Protein AF-A0A6M0SRR7-F1 (afdb_monomer_lite)

Sequence (110 aa):
MYEHKTIINKDGFIIENCVLFIDNIPQYFEITEDMQIVDMPNKTYIKPKWTGIEWVEGATEEEIKEYEENNKPKPKEPTETELLQKQLLETQALVAELRYKTILKENGGI

Secondary structure (DSSP, 8-state):
-EEEEEEEETTSBEEEEEEEEETTEESS-PPPTTEEEEPPPSS--SSEEE-SSSEEE-S-HHHHHHHHHHTSPPPPPPPHHHHHHHHHHHHHHHHHHHHHHHHHHHTT--

Foldseek 3Di:
DKDWWFKAFLQQFTPGQTFIDDPNRTDPDDDDPRIDTHHHAPDDEPTWGDPVPHTDHPDDPVRVVVCCVVPPDDPPDDDPVSVVVVVVVVVVVVVVVVVVVVVCVVVPND

Organism: Clostridium botulinum (NCBI:txid1491)

pLDDT: mean 92.92, std 7.3, range [53.62, 98.0]

Radius of gyration: 30.46 Å; chains: 1; bounding box: 75×26×75 Å

Structure (mmCIF, N/CA/C/O backbone):
data_AF-A0A6M0SRR7-F1
#
_entry.id   AF-A0A6M0SRR7-F1
#
loop_
_atom_site.group_PDB
_atom_site.id
_atom_site.type_symbol
_atom_site.label_atom_id
_atom_site.label_alt_id
_atom_site.label_comp_id
_atom_site.label_asym_id
_atom_site.label_entity_id
_atom_site.label_seq_id
_atom_site.pdbx_PDB_ins_code
_atom_site.Cartn_x
_atom_site.Cartn_y
_atom_site.Cartn_z
_atom_site.occupancy
_atom_site.B_iso_or_equiv
_atom_site.auth_seq_id
_atom_site.auth_comp_id
_atom_site.auth_asym_id
_atom_site.auth_atom_id
_atom_site.pdbx_PDB_model_num
ATOM 1 N N . MET A 1 1 ? -26.195 -10.025 5.696 1.00 83.56 1 MET A N 1
ATOM 2 C CA . MET A 1 1 ? -25.410 -9.087 4.854 1.00 83.56 1 MET A CA 1
ATOM 3 C C . MET A 1 1 ? -23.938 -9.321 5.140 1.00 83.56 1 MET A C 1
ATOM 5 O O . MET A 1 1 ? -23.611 -9.484 6.309 1.00 83.56 1 MET A O 1
ATOM 9 N N . TYR A 1 2 ? -23.088 -9.410 4.112 1.00 93.00 2 TYR A N 1
ATOM 10 C CA . TYR A 1 2 ? -21.642 -9.564 4.298 1.00 93.00 2 TYR A CA 1
ATOM 11 C C . TYR A 1 2 ? -20.915 -8.284 3.892 1.00 93.00 2 TYR A C 1
ATOM 13 O O . TYR A 1 2 ? -21.254 -7.674 2.879 1.00 93.00 2 TYR A O 1
ATOM 21 N N . GLU A 1 3 ? -19.917 -7.893 4.671 1.00 95.12 3 GLU A N 1
ATOM 22 C CA . GLU A 1 3 ? -19.047 -6.759 4.372 1.00 95.12 3 GLU A CA 1
ATOM 23 C C . GLU A 1 3 ? -17.624 -7.038 4.859 1.00 95.12 3 GLU A C 1
ATOM 25 O O . GLU A 1 3 ? -17.411 -7.904 5.705 1.00 95.12 3 GLU A O 1
ATOM 30 N N . HIS A 1 4 ? -16.649 -6.321 4.304 1.00 95.44 4 HIS A N 1
ATOM 31 C CA . HIS A 1 4 ? -15.273 -6.348 4.789 1.00 95.44 4 HIS A CA 1
ATOM 32 C C . HIS A 1 4 ? -14.928 -4.981 5.358 1.00 95.44 4 HIS A C 1
ATOM 34 O O . HIS A 1 4 ? -15.221 -3.959 4.732 1.00 95.44 4 HIS A O 1
ATOM 40 N N . LYS A 1 5 ? -14.310 -4.975 6.535 1.00 95.69 5 LYS A N 1
ATOM 41 C CA . LYS A 1 5 ? -13.907 -3.759 7.241 1.00 95.69 5 LYS A CA 1
ATOM 42 C C . LYS A 1 5 ? -12.452 -3.849 7.666 1.00 95.69 5 LYS A C 1
ATOM 44 O O . LYS A 1 5 ? -11.891 -4.937 7.789 1.00 95.69 5 LYS A O 1
ATOM 49 N N . THR A 1 6 ? -11.877 -2.688 7.927 1.00 96.69 6 THR A N 1
ATOM 50 C CA . THR A 1 6 ? -10.551 -2.537 8.510 1.00 96.69 6 THR A CA 1
ATOM 51 C C . THR A 1 6 ? -10.693 -2.274 10.002 1.00 96.69 6 THR A C 1
ATOM 53 O O . THR A 1 6 ? -11.543 -1.492 10.430 1.00 96.69 6 THR A O 1
ATOM 56 N N . ILE A 1 7 ? -9.847 -2.923 10.793 1.00 97.25 7 ILE A N 1
ATOM 57 C CA . ILE A 1 7 ? -9.733 -2.711 12.230 1.00 97.25 7 ILE A CA 1
ATOM 58 C C . ILE A 1 7 ? -8.492 -1.868 12.489 1.00 97.25 7 ILE A C 1
ATOM 60 O O . ILE A 1 7 ? -7.396 -2.209 12.038 1.00 97.25 7 ILE A O 1
ATOM 64 N N . ILE A 1 8 ? -8.662 -0.774 13.223 1.00 97.75 8 ILE A N 1
ATOM 65 C CA . ILE A 1 8 ? -7.583 0.136 13.617 1.00 97.75 8 ILE A CA 1
ATOM 66 C C . ILE A 1 8 ? -7.438 0.180 15.135 1.00 97.75 8 ILE A C 1
ATOM 68 O O . ILE A 1 8 ? -8.398 -0.060 15.866 1.00 97.75 8 ILE A O 1
ATOM 72 N N . ASN A 1 9 ? -6.240 0.517 15.607 1.00 96.88 9 ASN A N 1
ATOM 73 C CA . ASN A 1 9 ? -5.997 0.839 17.008 1.00 96.88 9 ASN A CA 1
ATOM 74 C C . ASN A 1 9 ? -6.474 2.264 17.347 1.00 96.88 9 ASN A C 1
ATOM 76 O O . ASN A 1 9 ? -6.785 3.067 16.465 1.00 96.88 9 ASN A O 1
ATOM 80 N N . LYS A 1 10 ? -6.451 2.606 18.639 1.00 95.94 10 LYS A N 1
ATOM 81 C CA . LYS A 1 10 ? -6.764 3.950 19.162 1.00 95.94 10 LYS A CA 1
ATOM 82 C C . LYS A 1 10 ? -5.977 5.107 18.527 1.00 95.94 10 LYS A C 1
ATOM 84 O O . LYS A 1 10 ? -6.435 6.244 18.565 1.00 95.94 10 LYS A O 1
ATOM 89 N N . ASP A 1 11 ? -4.793 4.832 17.982 1.00 96.50 11 ASP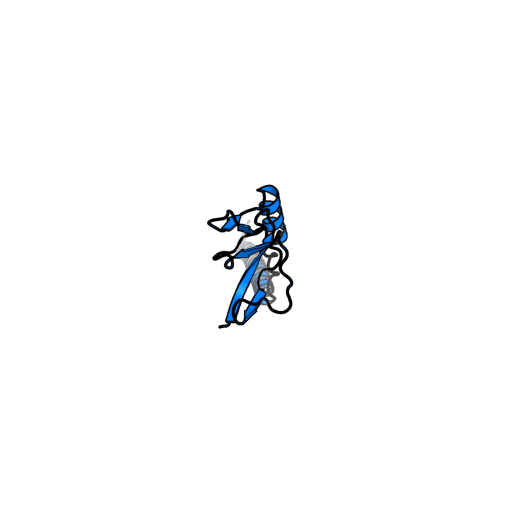 A N 1
ATOM 90 C CA . ASP A 1 11 ? -3.917 5.829 17.360 1.00 96.50 11 ASP A CA 1
ATOM 91 C C . ASP A 1 11 ? -4.208 5.995 15.854 1.00 96.50 11 ASP A C 1
ATOM 93 O O . ASP A 1 11 ? -3.570 6.810 15.181 1.00 96.50 11 ASP A O 1
ATOM 97 N N . GLY A 1 12 ? -5.178 5.241 15.325 1.00 96.62 12 GLY A N 1
ATOM 98 C CA . GLY A 1 12 ? -5.631 5.290 13.940 1.00 96.62 12 GLY A CA 1
ATOM 99 C C . GLY A 1 12 ? -4.877 4.365 12.985 1.00 96.62 12 GLY A C 1
ATOM 100 O O . GLY A 1 12 ? -5.107 4.428 11.780 1.00 96.62 12 GLY A O 1
ATOM 101 N N . PHE A 1 13 ? -3.967 3.522 13.472 1.00 97.00 13 PHE A N 1
ATOM 102 C CA . PHE A 1 13 ? -3.185 2.622 12.621 1.00 97.00 13 PHE A CA 1
ATOM 103 C C . PHE A 1 13 ? -3.866 1.266 12.457 1.00 97.00 13 PHE A C 1
ATOM 105 O O . PHE A 1 13 ? -4.463 0.746 13.399 1.00 97.00 13 PHE A O 1
ATOM 112 N N . ILE A 1 14 ? -3.742 0.686 11.262 1.00 96.69 14 ILE A N 1
ATOM 113 C CA . ILE A 1 14 ? -4.319 -0.620 10.925 1.00 96.69 14 ILE A CA 1
ATOM 114 C C . ILE A 1 14 ? -3.735 -1.719 11.821 1.00 96.69 14 ILE A C 1
ATOM 116 O O . ILE A 1 14 ? -2.519 -1.879 11.907 1.00 96.69 14 ILE A O 1
ATOM 120 N N . ILE A 1 15 ? -4.628 -2.489 12.442 1.00 96.06 15 ILE A N 1
ATOM 121 C CA . ILE A 1 15 ? -4.339 -3.768 13.101 1.00 96.06 15 ILE A CA 1
ATOM 122 C C . ILE A 1 15 ? -4.617 -4.911 12.121 1.00 96.06 15 ILE A C 1
ATOM 124 O O . ILE A 1 15 ? -3.772 -5.780 11.940 1.00 96.06 15 ILE A O 1
ATOM 128 N N . GLU A 1 16 ? -5.785 -4.885 11.473 1.00 95.50 16 GLU A N 1
ATOM 129 C CA . GLU A 1 16 ? -6.194 -5.871 10.471 1.00 95.50 16 GLU A CA 1
ATOM 130 C C . GLU A 1 16 ? -6.917 -5.168 9.324 1.00 95.50 16 GLU A C 1
ATOM 132 O O . GLU A 1 16 ? -7.801 -4.340 9.538 1.00 95.50 16 GLU A O 1
ATOM 137 N N . ASN A 1 17 ? -6.528 -5.469 8.090 1.00 90.44 17 ASN A N 1
ATOM 138 C CA . ASN A 1 17 ? -6.982 -4.730 6.917 1.00 90.44 17 ASN A CA 1
ATOM 139 C C . ASN A 1 17 ? -8.333 -5.246 6.402 1.00 90.44 17 ASN A C 1
ATOM 141 O O . ASN A 1 17 ? -9.148 -4.464 5.915 1.00 90.44 17 ASN A O 1
ATOM 145 N N . CYS A 1 18 ? -8.581 -6.552 6.529 1.00 93.25 18 CYS A N 1
ATOM 146 C CA . CYS A 1 18 ? -9.728 -7.201 5.905 1.00 93.25 18 CYS A CA 1
ATOM 147 C C . CYS A 1 18 ? -10.386 -8.216 6.848 1.00 93.25 18 CYS A C 1
ATOM 149 O O . CYS A 1 18 ? -10.149 -9.420 6.761 1.00 93.25 18 CYS A O 1
ATOM 151 N N . VAL A 1 19 ? -11.246 -7.724 7.739 1.00 95.88 19 VAL A N 1
ATOM 152 C CA . VAL A 1 19 ? -12.098 -8.568 8.586 1.00 95.88 19 VAL A CA 1
ATOM 153 C C . VAL A 1 19 ? -13.455 -8.742 7.921 1.00 95.88 19 VAL A C 1
ATOM 155 O O . VAL A 1 19 ? -14.108 -7.762 7.561 1.00 95.88 19 VAL A O 1
ATOM 158 N N . LEU A 1 20 ? -13.885 -9.996 7.770 1.00 96.50 20 LEU A N 1
ATOM 159 C CA . LEU A 1 20 ? -15.222 -10.342 7.295 1.00 96.50 20 LEU A CA 1
ATOM 160 C C . LEU A 1 20 ? -16.248 -10.108 8.407 1.00 96.50 20 LEU A C 1
ATOM 162 O O . LEU A 1 20 ? -16.105 -10.629 9.510 1.00 96.50 20 LEU A O 1
ATOM 166 N N . PHE A 1 21 ? -17.325 -9.403 8.083 1.00 96.38 21 PHE A N 1
ATOM 167 C CA . PHE A 1 21 ? -18.494 -9.237 8.935 1.00 96.38 21 PHE A CA 1
ATOM 168 C C . PHE A 1 21 ? -19.692 -9.938 8.303 1.00 96.38 21 PHE A C 1
ATOM 170 O O . PHE A 1 21 ? -19.987 -9.736 7.124 1.00 96.38 21 PHE A O 1
ATOM 177 N N . ILE A 1 22 ? -20.400 -10.742 9.096 1.00 96.56 22 ILE A N 1
ATOM 178 C CA . ILE A 1 22 ? -21.687 -11.344 8.731 1.00 96.56 22 ILE A CA 1
ATOM 179 C C . ILE A 1 22 ? -22.718 -10.812 9.717 1.00 96.56 22 ILE A C 1
ATOM 181 O O . ILE A 1 22 ? -22.586 -11.021 10.919 1.00 96.56 22 ILE A O 1
ATOM 185 N N . ASP A 1 23 ? -23.710 -10.081 9.209 1.00 94.31 23 ASP A N 1
ATOM 186 C CA . ASP A 1 23 ? -24.759 -9.445 10.020 1.00 94.31 23 ASP A CA 1
ATOM 187 C C . ASP A 1 23 ? -24.186 -8.565 11.151 1.00 94.31 23 ASP A C 1
ATOM 189 O O . ASP A 1 23 ? -24.648 -8.598 12.288 1.00 94.31 23 ASP A O 1
ATOM 193 N N . ASN A 1 24 ? -23.165 -7.765 10.811 1.00 91.38 24 ASN A N 1
ATOM 194 C CA . ASN A 1 24 ? -22.397 -6.892 11.712 1.00 91.38 24 ASN A CA 1
ATOM 195 C C . ASN A 1 24 ? -21.603 -7.623 12.810 1.00 91.38 24 ASN A C 1
ATOM 197 O O . ASN A 1 24 ? -21.137 -6.988 13.755 1.00 91.38 24 ASN A O 1
ATOM 201 N N . ILE A 1 25 ? -21.399 -8.935 12.676 1.00 93.19 25 ILE A N 1
ATOM 202 C CA . ILE A 1 25 ? -20.582 -9.730 13.596 1.00 93.19 25 ILE A CA 1
ATOM 203 C C . ILE A 1 25 ? -19.248 -10.075 12.916 1.00 93.19 25 ILE A C 1
ATOM 205 O O . ILE A 1 25 ? -19.272 -10.708 11.851 1.00 93.19 25 ILE A O 1
ATOM 209 N N . PRO A 1 26 ? -18.093 -9.705 13.506 1.00 95.50 26 PRO A N 1
ATOM 210 C CA . PRO A 1 26 ? -16.785 -10.047 12.959 1.00 95.50 26 PRO A CA 1
ATOM 211 C C . PRO A 1 26 ? -16.570 -11.563 12.980 1.00 95.50 26 PRO A C 1
ATOM 213 O O . PRO A 1 26 ? -16.923 -12.251 13.937 1.00 95.50 26 PRO A O 1
ATOM 216 N N . GLN A 1 27 ? -15.990 -12.092 11.908 1.00 96.31 27 GLN A N 1
ATOM 217 C CA . GLN A 1 27 ? -15.671 -13.508 11.764 1.00 96.31 27 GLN A CA 1
ATOM 218 C C . GLN A 1 27 ? -14.175 -13.722 11.969 1.00 96.31 27 GLN A C 1
ATOM 220 O O . GLN A 1 27 ? -13.362 -13.025 11.367 1.00 96.31 27 GLN A O 1
ATOM 225 N N . TYR A 1 28 ? -13.816 -14.711 12.794 1.00 93.38 28 TYR A N 1
ATOM 226 C CA . TYR A 1 28 ? -12.423 -15.087 13.086 1.00 93.38 28 TYR A CA 1
ATOM 227 C C . TYR A 1 28 ? -11.550 -13.950 13.648 1.00 93.38 28 TYR A C 1
ATOM 229 O O . TYR A 1 28 ? -10.326 -14.035 13.600 1.00 93.38 28 TYR A O 1
ATOM 237 N N . PHE A 1 29 ? -12.174 -12.906 14.193 1.00 94.06 29 PHE A N 1
ATOM 238 C CA . PHE A 1 29 ? -11.495 -11.757 14.775 1.00 94.06 29 PHE A CA 1
ATOM 239 C C . PHE A 1 29 ? -12.257 -11.284 16.015 1.00 94.06 29 PHE A C 1
ATOM 241 O O . PHE A 1 29 ? -13.482 -11.166 15.986 1.00 94.06 29 PHE A O 1
ATOM 248 N N . GLU A 1 30 ? -11.536 -11.018 17.100 1.00 94.00 30 GLU A N 1
ATOM 249 C CA . GLU A 1 30 ? -12.096 -10.495 18.346 1.00 94.00 30 GLU A CA 1
ATOM 250 C C . GLU A 1 30 ? -11.847 -8.986 18.425 1.00 94.00 30 GLU A C 1
ATOM 252 O O . GLU A 1 30 ? -10.717 -8.532 18.262 1.00 94.00 30 GLU A O 1
ATOM 257 N N . ILE A 1 31 ? -12.909 -8.210 18.651 1.00 93.38 31 ILE A N 1
ATOM 258 C CA . ILE A 1 31 ? -12.832 -6.748 18.751 1.00 93.38 31 ILE A CA 1
ATOM 259 C C . ILE A 1 31 ? -12.778 -6.360 20.223 1.00 93.38 31 ILE A C 1
ATOM 261 O O . ILE A 1 31 ? -13.697 -6.668 20.983 1.00 93.38 31 ILE A O 1
ATOM 265 N N . THR A 1 32 ? -11.718 -5.657 20.606 1.00 94.31 32 THR A N 1
ATOM 266 C CA . THR A 1 32 ? -11.522 -5.109 21.952 1.00 94.31 32 THR A CA 1
ATOM 267 C C . THR A 1 32 ? -11.939 -3.636 22.021 1.00 94.31 32 THR A C 1
ATOM 269 O O . THR A 1 32 ? -12.161 -2.983 21.002 1.00 94.31 32 THR A O 1
ATOM 272 N N . GLU A 1 33 ? -12.064 -3.090 23.235 1.00 91.88 33 GLU A N 1
ATOM 273 C CA . GLU A 1 33 ? -12.544 -1.714 23.464 1.00 91.88 33 GLU A CA 1
ATOM 274 C C . GLU A 1 33 ? -11.628 -0.616 22.889 1.00 91.88 33 GLU A C 1
ATOM 276 O O . GLU A 1 33 ? -12.074 0.505 22.655 1.00 91.88 33 GLU A O 1
ATOM 281 N N . ASP A 1 34 ? -10.348 -0.914 22.661 1.00 94.25 34 ASP A N 1
ATOM 282 C CA . ASP A 1 34 ? -9.351 0.003 22.098 1.00 94.25 34 ASP A CA 1
ATOM 283 C C . ASP A 1 34 ? -9.266 -0.040 20.564 1.00 94.25 34 ASP A C 1
ATOM 285 O O . ASP A 1 34 ? -8.433 0.655 19.968 1.00 94.25 34 ASP A O 1
ATOM 289 N N . MET A 1 35 ? -10.128 -0.835 19.928 1.00 96.38 35 MET A N 1
ATOM 290 C CA . MET A 1 35 ? -10.200 -0.983 18.482 1.00 96.38 35 MET A CA 1
ATOM 291 C C . MET A 1 35 ? -11.374 -0.208 17.887 1.00 96.38 35 MET A C 1
ATOM 293 O O . MET A 1 35 ? -12.416 -0.011 18.512 1.00 96.38 35 MET A O 1
ATOM 297 N N . GLN A 1 36 ? -11.220 0.204 16.631 1.00 96.31 36 GLN A N 1
ATOM 298 C CA . GLN A 1 36 ? -12.297 0.814 15.854 1.00 96.31 36 GLN A CA 1
ATOM 299 C C . GLN A 1 36 ? -12.468 0.100 14.516 1.00 96.31 36 GLN A C 1
ATOM 301 O O . GLN A 1 36 ? -11.498 -0.356 13.911 1.00 96.31 36 GLN A O 1
ATOM 306 N N . ILE A 1 37 ? -13.718 0.022 14.060 1.00 96.12 37 ILE A N 1
ATOM 307 C CA . ILE A 1 37 ? -14.105 -0.569 12.778 1.00 96.12 37 ILE A CA 1
ATOM 308 C C . ILE A 1 37 ? -14.319 0.574 11.791 1.00 96.12 37 ILE A C 1
ATOM 310 O O . ILE A 1 37 ? -15.159 1.445 12.023 1.00 96.12 37 ILE A O 1
ATOM 314 N N . VAL A 1 38 ? -13.577 0.567 10.691 1.00 96.25 38 VAL A N 1
ATOM 315 C CA . VAL A 1 38 ? -13.646 1.596 9.648 1.00 96.25 38 VAL A CA 1
ATOM 316 C C . VAL A 1 38 ? -13.661 0.959 8.262 1.00 96.25 38 VAL A C 1
ATOM 318 O O . VAL A 1 38 ? -13.360 -0.225 8.091 1.00 96.25 38 VAL A O 1
ATOM 321 N N . ASP A 1 39 ? -14.034 1.743 7.256 1.00 95.88 39 ASP A N 1
ATOM 322 C CA . ASP A 1 39 ? -13.912 1.315 5.866 1.00 95.88 39 ASP A CA 1
ATOM 323 C C . ASP A 1 39 ? -12.445 1.292 5.425 1.00 95.88 39 ASP A C 1
ATOM 325 O O . ASP A 1 39 ? -11.617 2.077 5.897 1.00 95.88 39 ASP A O 1
ATOM 329 N N . MET A 1 40 ? -12.141 0.398 4.484 1.00 94.00 40 MET A N 1
ATOM 330 C CA . MET A 1 40 ? -10.800 0.260 3.921 1.00 94.00 40 MET A CA 1
ATOM 331 C C . MET A 1 40 ? -10.299 1.567 3.283 1.00 94.00 40 MET A C 1
ATOM 333 O O . MET A 1 40 ? -11.095 2.330 2.721 1.00 94.00 40 MET A O 1
ATOM 337 N N . PRO A 1 41 ? -8.975 1.810 3.292 1.00 94.62 41 PRO A N 1
ATOM 338 C CA . PRO A 1 41 ? -8.383 2.924 2.566 1.00 94.62 41 PRO A CA 1
ATOM 339 C C . PRO A 1 41 ? -8.747 2.889 1.077 1.00 94.62 41 PRO A C 1
ATOM 341 O O . PRO A 1 41 ? -8.643 1.860 0.413 1.00 94.62 41 PRO A O 1
ATOM 344 N N . ASN A 1 42 ? -9.144 4.039 0.532 1.00 91.00 42 ASN A N 1
ATOM 345 C CA . ASN A 1 42 ? -9.538 4.177 -0.876 1.00 91.00 42 ASN A CA 1
ATOM 346 C C . ASN A 1 42 ? -8.349 4.352 -1.840 1.00 91.00 42 ASN A C 1
ATOM 348 O O . ASN A 1 42 ? -8.538 4.424 -3.055 1.00 91.00 42 ASN A O 1
ATOM 352 N N . LYS A 1 43 ? -7.132 4.450 -1.305 1.00 92.94 43 LYS A N 1
ATOM 353 C CA . LYS A 1 43 ? -5.878 4.569 -2.048 1.00 92.94 43 LYS A CA 1
ATOM 354 C C . LYS A 1 43 ? -4.762 3.833 -1.318 1.00 92.94 43 LYS A C 1
ATOM 356 O O . LYS A 1 43 ? -4.909 3.432 -0.165 1.00 92.94 43 LYS A O 1
ATOM 361 N N .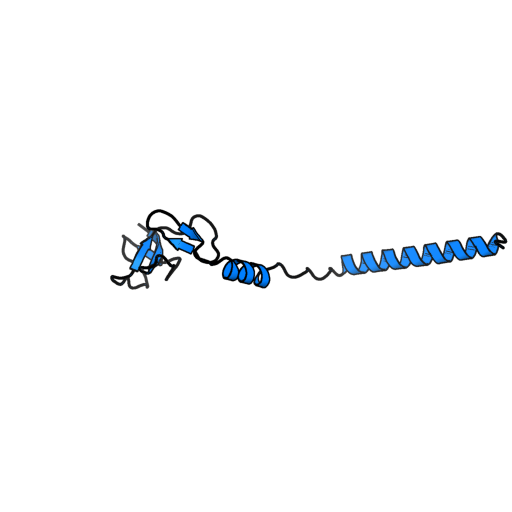 THR A 1 44 ? -3.643 3.658 -2.006 1.00 91.00 44 THR A N 1
ATOM 362 C CA . THR A 1 44 ? -2.442 3.054 -1.434 1.00 91.00 44 THR A CA 1
ATOM 363 C C . THR A 1 44 ? -1.698 4.077 -0.580 1.00 91.00 44 THR A C 1
ATOM 365 O O . THR A 1 44 ? -1.453 5.196 -1.028 1.00 91.00 44 THR A O 1
ATOM 368 N N . TYR A 1 45 ? -1.326 3.666 0.629 1.00 94.81 45 TYR A N 1
ATOM 369 C CA . TYR A 1 45 ? -0.434 4.390 1.532 1.00 94.81 45 TYR A CA 1
ATOM 370 C C . TYR A 1 45 ? 0.676 3.435 1.958 1.00 94.81 45 TYR A C 1
ATOM 372 O O . TYR A 1 45 ? 0.459 2.221 2.004 1.00 94.81 45 TYR A O 1
ATOM 380 N N . ILE A 1 46 ? 1.838 3.977 2.293 1.00 94.44 46 ILE A N 1
ATOM 381 C CA . ILE A 1 46 ? 2.956 3.214 2.848 1.00 94.44 46 ILE A CA 1
ATOM 382 C C . ILE A 1 46 ? 2.607 2.782 4.274 1.00 94.44 46 ILE A C 1
ATOM 384 O O . ILE A 1 46 ? 2.781 1.618 4.633 1.00 94.44 46 ILE A O 1
ATOM 388 N N . LYS A 1 47 ? 2.036 3.695 5.066 1.00 95.69 47 LYS A N 1
ATOM 389 C CA . LYS A 1 47 ? 1.589 3.452 6.439 1.00 95.69 47 LYS A CA 1
ATOM 390 C C . LYS A 1 47 ? 0.256 4.172 6.678 1.00 95.69 47 LYS A C 1
ATOM 392 O O . LYS A 1 47 ? 0.234 5.277 7.219 1.00 95.69 47 LYS A O 1
ATOM 397 N N . PRO A 1 48 ? -0.877 3.567 6.272 1.00 96.88 48 PRO A N 1
ATOM 398 C CA .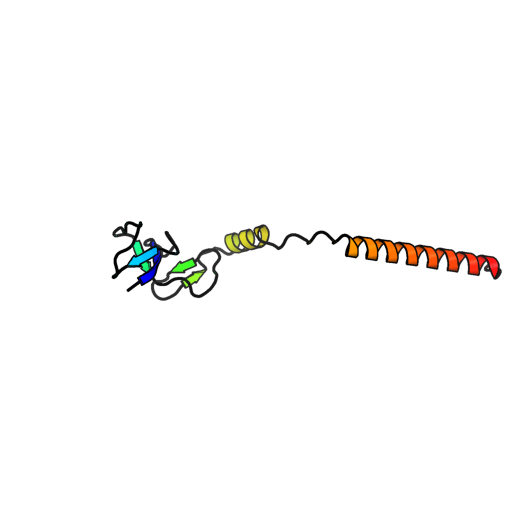 PRO A 1 48 ? -2.187 4.195 6.396 1.00 96.88 48 PRO A CA 1
ATOM 399 C C . PRO A 1 48 ? -2.515 4.561 7.849 1.00 96.88 48 PRO A C 1
ATOM 401 O O . PRO A 1 48 ? -2.371 3.735 8.756 1.00 96.88 48 PRO A O 1
ATOM 404 N N . LYS A 1 49 ? -3.014 5.782 8.057 1.00 97.50 49 LYS A N 1
ATOM 405 C CA . LYS A 1 49 ? -3.498 6.265 9.352 1.00 97.50 49 LYS A CA 1
ATOM 406 C C . LYS A 1 49 ? -4.877 6.903 9.217 1.00 97.50 49 LYS A C 1
ATOM 408 O O . LYS A 1 49 ? -5.075 7.790 8.393 1.00 97.50 49 LYS A O 1
ATOM 413 N N . TRP A 1 50 ? -5.823 6.475 10.039 1.00 97.62 50 TRP A N 1
ATOM 414 C CA . TRP A 1 50 ? -7.157 7.054 10.131 1.00 97.62 50 TRP A CA 1
ATOM 415 C C . TRP A 1 50 ? -7.156 8.276 11.053 1.00 97.62 50 TRP A C 1
ATOM 417 O O . TRP A 1 50 ? -6.644 8.224 12.170 1.00 97.62 50 TRP A O 1
ATOM 427 N N . THR A 1 51 ? -7.745 9.383 10.602 1.00 96.62 51 THR A N 1
ATOM 428 C CA . THR A 1 51 ? -7.836 10.636 11.379 1.00 96.62 51 THR A CA 1
ATOM 429 C C . THR A 1 51 ? -9.144 10.781 12.157 1.00 96.62 51 THR A C 1
ATOM 431 O O . THR A 1 51 ? -9.336 11.773 12.857 1.00 96.62 51 THR A O 1
ATOM 434 N N . GLY A 1 52 ? -10.067 9.827 12.013 1.00 95.31 52 GLY A N 1
ATOM 435 C CA . GLY A 1 52 ? -11.463 9.958 12.440 1.00 95.31 52 GLY A CA 1
ATOM 436 C C . GLY A 1 52 ? -12.404 10.374 11.306 1.00 95.31 52 GLY A C 1
ATOM 437 O O . GLY A 1 52 ? -13.608 10.161 11.418 1.00 95.31 52 GLY A O 1
ATOM 438 N N . ILE A 1 53 ? -11.865 10.935 10.217 1.00 95.69 53 ILE A N 1
ATOM 439 C CA . ILE A 1 53 ? -12.637 11.425 9.061 1.00 95.69 53 ILE A CA 1
ATOM 440 C C . ILE A 1 53 ? -12.133 10.799 7.760 1.00 95.69 53 ILE A C 1
ATOM 442 O O . ILE A 1 53 ? -12.932 10.437 6.898 1.00 95.69 53 ILE A O 1
ATOM 446 N N . GLU A 1 54 ? -10.815 10.684 7.605 1.00 96.62 54 GLU A N 1
ATOM 447 C CA . GLU A 1 54 ? -10.197 10.189 6.381 1.00 96.62 54 GLU A CA 1
ATOM 448 C C . GLU A 1 54 ? -8.891 9.437 6.650 1.00 96.62 54 GLU A C 1
ATOM 450 O O . GLU A 1 54 ? -8.293 9.523 7.726 1.00 96.62 54 GLU A O 1
ATOM 455 N N . TRP A 1 55 ? -8.437 8.712 5.632 1.00 97.75 55 TRP A N 1
ATOM 456 C CA . TRP A 1 55 ? -7.136 8.062 5.626 1.00 97.75 55 TRP A CA 1
ATOM 457 C C . TRP A 1 55 ? -6.047 9.040 5.166 1.00 97.75 55 TRP A C 1
ATOM 459 O O . TRP A 1 55 ? -6.170 9.689 4.123 1.00 97.75 55 TRP A O 1
ATOM 469 N N . VAL A 1 56 ? -4.938 9.096 5.896 1.00 97.06 56 VAL A N 1
ATOM 470 C CA . VAL A 1 56 ? -3.739 9.874 5.555 1.00 97.06 56 VAL A CA 1
ATOM 471 C C . VAL A 1 56 ? -2.494 8.991 5.585 1.00 97.06 56 VAL A C 1
ATOM 473 O O . VAL A 1 56 ? -2.520 7.876 6.108 1.00 97.06 56 VAL A O 1
ATOM 476 N N . GLU A 1 57 ? -1.401 9.491 5.008 1.00 97.31 57 GLU A N 1
ATOM 477 C CA . GLU A 1 57 ? -0.092 8.857 5.155 1.00 97.31 57 GLU A CA 1
ATOM 478 C C . GLU A 1 57 ? 0.430 9.114 6.571 1.00 97.31 57 GLU A C 1
ATOM 480 O O . GLU A 1 57 ? 0.532 10.261 7.007 1.00 97.31 57 GLU A O 1
ATOM 485 N N . GLY A 1 58 ? 0.695 8.037 7.302 1.00 96.81 58 GLY A N 1
ATOM 486 C CA . GLY A 1 58 ? 1.251 8.066 8.649 1.00 96.81 58 GLY A CA 1
ATOM 487 C C . GLY A 1 58 ? 2.757 7.824 8.687 1.00 96.81 58 GLY A C 1
ATOM 488 O O . GLY A 1 58 ? 3.332 7.903 9.774 1.00 96.81 58 GLY A O 1
ATOM 489 N N . ALA A 1 59 ? 3.379 7.496 7.550 1.00 96.50 59 ALA A N 1
ATOM 490 C CA . ALA A 1 59 ? 4.821 7.334 7.437 1.00 96.50 59 ALA A CA 1
ATOM 491 C C . ALA A 1 59 ? 5.544 8.688 7.519 1.00 96.50 59 ALA A C 1
ATOM 493 O O . ALA A 1 59 ? 5.055 9.693 6.997 1.00 96.50 59 ALA A O 1
ATOM 494 N N . THR A 1 60 ? 6.718 8.720 8.155 1.00 96.75 60 THR A N 1
ATOM 495 C CA . THR A 1 60 ? 7.604 9.897 8.099 1.00 96.75 60 THR A CA 1
ATOM 496 C C . THR A 1 60 ? 8.289 10.010 6.738 1.00 96.75 60 THR A C 1
ATOM 498 O O . THR A 1 60 ? 8.330 9.048 5.974 1.00 96.75 60 THR A O 1
ATOM 501 N N . GLU A 1 61 ? 8.870 11.171 6.425 1.00 96.31 61 GLU A N 1
ATOM 502 C CA . GLU A 1 61 ? 9.634 11.351 5.181 1.00 96.31 61 GLU A CA 1
ATOM 503 C C . GLU A 1 61 ? 10.789 10.343 5.065 1.00 96.31 61 GLU A C 1
ATOM 505 O O . GLU A 1 61 ? 11.062 9.827 3.982 1.00 96.31 61 GLU A O 1
ATOM 510 N N . GLU A 1 62 ? 11.436 10.012 6.184 1.00 96.00 62 GLU A N 1
ATOM 511 C CA . GLU A 1 62 ? 12.488 8.999 6.246 1.00 96.00 62 GLU A CA 1
ATOM 512 C C . GLU A 1 62 ? 11.950 7.592 5.959 1.00 96.00 62 GLU A C 1
ATOM 514 O O . GLU A 1 62 ? 12.545 6.881 5.152 1.00 96.00 62 GLU A O 1
ATOM 519 N N . GLU A 1 63 ? 10.817 7.207 6.560 1.00 95.88 63 GLU A N 1
ATOM 520 C CA . GLU A 1 63 ? 10.165 5.913 6.301 1.00 95.88 63 GLU A CA 1
ATOM 521 C C . GLU A 1 63 ? 9.711 5.802 4.835 1.00 95.88 63 GLU A C 1
ATOM 523 O O . GLU A 1 63 ? 9.861 4.750 4.212 1.00 95.88 63 GLU A O 1
ATOM 528 N N . ILE A 1 64 ? 9.194 6.894 4.259 1.00 95.38 64 ILE A N 1
ATOM 529 C CA . ILE A 1 64 ? 8.802 6.959 2.844 1.00 95.38 64 ILE A CA 1
ATOM 530 C C . ILE A 1 64 ? 10.025 6.751 1.956 1.00 95.38 64 ILE A C 1
ATOM 532 O O . ILE A 1 64 ? 9.999 5.912 1.057 1.00 95.38 64 ILE A O 1
ATOM 536 N N . LYS A 1 65 ? 11.118 7.469 2.227 1.00 94.69 65 LYS A N 1
ATOM 537 C CA . LYS A 1 65 ? 12.356 7.348 1.457 1.00 94.69 65 LYS A CA 1
ATOM 538 C C . LYS A 1 65 ? 12.947 5.940 1.547 1.00 94.69 65 LYS A C 1
ATOM 540 O O . LYS A 1 65 ? 13.371 5.393 0.531 1.00 94.69 65 LYS A O 1
ATOM 545 N N . GLU A 1 66 ? 12.952 5.343 2.736 1.00 95.19 66 GLU A N 1
ATOM 546 C CA . GLU A 1 66 ? 13.404 3.965 2.937 1.00 95.19 66 GLU A CA 1
ATOM 547 C C . GLU A 1 66 ? 12.524 2.971 2.166 1.00 95.19 66 GLU A C 1
ATOM 549 O O . GLU A 1 66 ? 13.038 2.087 1.475 1.00 95.19 66 GLU A O 1
ATOM 554 N N . TYR A 1 67 ? 11.199 3.131 2.226 1.00 94.06 67 TYR A N 1
ATOM 555 C CA . TYR A 1 67 ? 10.272 2.309 1.456 1.00 94.06 67 TYR A CA 1
ATOM 556 C C . TYR A 1 67 ? 10.532 2.442 -0.045 1.00 94.06 67 TYR A C 1
ATOM 558 O O . TYR A 1 67 ? 10.635 1.432 -0.741 1.00 94.06 67 TYR A O 1
ATOM 566 N N . GLU A 1 68 ? 10.678 3.666 -0.548 1.00 91.69 68 GLU A N 1
ATOM 567 C CA . GLU A 1 68 ? 10.964 3.922 -1.954 1.00 91.69 68 GLU A CA 1
ATOM 568 C C . GLU A 1 68 ? 12.276 3.277 -2.385 1.00 91.69 68 GLU A C 1
ATOM 570 O O . GLU A 1 68 ? 12.297 2.630 -3.425 1.00 91.69 68 GLU A O 1
ATOM 575 N N . GLU A 1 69 ? 13.353 3.406 -1.604 1.00 91.38 69 GLU A N 1
ATOM 576 C CA . GLU A 1 69 ? 14.658 2.795 -1.882 1.00 91.38 69 GLU A CA 1
ATOM 577 C C . GLU A 1 69 ? 14.603 1.263 -1.910 1.00 91.38 69 GLU A C 1
ATOM 579 O O . GLU A 1 69 ? 15.149 0.654 -2.834 1.00 91.38 69 GLU A O 1
ATOM 584 N N . ASN A 1 70 ? 13.892 0.651 -0.963 1.00 91.25 70 ASN A N 1
ATOM 585 C CA . ASN A 1 70 ? 13.749 -0.802 -0.865 1.00 91.25 70 ASN A CA 1
ATOM 586 C C . ASN A 1 70 ? 12.816 -1.395 -1.931 1.00 91.25 70 ASN A C 1
ATOM 588 O O . ASN A 1 70 ? 12.983 -2.552 -2.324 1.00 91.25 70 ASN A O 1
ATOM 592 N N . ASN A 1 71 ? 11.852 -0.610 -2.416 1.00 89.31 71 ASN A N 1
ATOM 593 C CA . ASN A 1 71 ? 10.868 -1.035 -3.413 1.00 89.31 71 ASN A CA 1
ATOM 594 C C . ASN A 1 71 ? 11.158 -0.487 -4.817 1.00 89.31 71 ASN A C 1
ATOM 596 O O . ASN A 1 71 ? 10.330 -0.661 -5.716 1.00 89.31 71 ASN A O 1
ATOM 600 N N . LYS A 1 72 ? 12.327 0.139 -5.051 1.00 85.06 72 LYS A N 1
ATOM 601 C CA . LYS A 1 72 ? 12.720 0.534 -6.411 1.00 85.06 72 LYS A CA 1
ATOM 602 C C . LYS A 1 72 ? 12.679 -0.700 -7.308 1.00 85.06 72 LYS A C 1
ATOM 604 O O . LYS A 1 72 ? 13.241 -1.738 -6.938 1.00 85.06 72 LYS A O 1
ATOM 609 N N . PRO A 1 73 ? 12.056 -0.610 -8.497 1.00 81.25 73 PRO A N 1
ATOM 610 C CA . PRO A 1 73 ? 12.122 -1.697 -9.451 1.00 81.25 73 PRO A CA 1
ATOM 611 C C . PRO A 1 73 ? 13.595 -1.995 -9.714 1.00 81.25 73 PRO A C 1
ATOM 613 O O . PRO A 1 73 ? 14.370 -1.109 -10.087 1.00 81.25 73 PRO A O 1
ATOM 616 N N . LYS A 1 74 ? 13.990 -3.245 -9.458 1.00 79.62 74 LYS A N 1
ATOM 617 C CA . LYS A 1 74 ? 15.351 -3.691 -9.740 1.00 79.62 74 LYS A CA 1
ATOM 618 C C . LYS A 1 74 ? 15.638 -3.422 -11.219 1.00 79.62 74 LYS A C 1
ATOM 620 O O . LYS A 1 74 ? 14.734 -3.627 -12.038 1.00 79.62 74 LYS A O 1
ATOM 625 N N . PRO A 1 75 ? 16.858 -2.979 -11.575 1.00 81.94 75 PRO A N 1
ATOM 626 C CA . PRO A 1 75 ? 17.252 -2.886 -12.970 1.00 81.94 75 PRO A CA 1
ATOM 627 C C . PRO A 1 75 ? 16.909 -4.208 -13.650 1.00 81.94 75 PRO A C 1
ATOM 629 O O . PRO A 1 75 ? 17.316 -5.271 -13.179 1.00 81.94 75 PRO A O 1
ATOM 632 N N . LYS A 1 76 ? 16.094 -4.148 -14.703 1.00 82.19 76 LYS A N 1
ATOM 633 C CA . LYS A 1 76 ? 15.759 -5.344 -15.464 1.00 82.19 76 LYS A CA 1
ATOM 634 C C . LYS A 1 76 ? 17.059 -5.846 -16.083 1.00 82.19 76 LYS A C 1
ATOM 636 O O . LYS A 1 76 ? 17.722 -5.088 -16.792 1.00 82.19 76 LYS A O 1
ATOM 641 N N . GLU A 1 77 ? 17.436 -7.088 -15.792 1.00 87.38 77 GLU A N 1
ATOM 642 C CA . GLU A 1 77 ? 18.541 -7.709 -16.515 1.00 87.38 77 GLU A CA 1
ATOM 643 C C . GLU A 1 77 ? 18.203 -7.693 -18.013 1.00 87.38 77 GLU A C 1
ATOM 645 O O . GLU A 1 77 ? 17.048 -7.960 -18.375 1.00 87.38 77 GLU A O 1
ATOM 650 N N . PRO A 1 78 ? 19.161 -7.330 -18.884 1.00 87.00 78 PRO A N 1
ATOM 651 C CA . PRO A 1 78 ? 18.919 -7.344 -20.313 1.00 87.00 78 PRO A CA 1
ATOM 652 C C . PRO A 1 78 ? 18.505 -8.754 -20.723 1.00 87.00 78 PRO A C 1
ATOM 654 O O . PRO A 1 78 ? 19.112 -9.748 -20.326 1.00 87.00 78 PRO A O 1
ATOM 657 N N . THR A 1 79 ? 17.454 -8.836 -21.525 1.00 92.81 79 THR A N 1
ATOM 658 C CA . THR A 1 79 ? 17.050 -10.089 -22.154 1.00 92.81 79 THR A CA 1
ATOM 659 C C . THR A 1 79 ? 18.165 -10.601 -23.064 1.00 92.81 79 THR A C 1
ATOM 661 O O . THR A 1 79 ? 18.990 -9.828 -23.558 1.00 92.81 79 THR A O 1
ATOM 664 N N . GLU A 1 80 ? 18.168 -11.905 -23.346 1.00 95.25 80 GLU A N 1
ATOM 665 C CA . GLU A 1 80 ? 19.107 -12.501 -24.304 1.00 95.25 80 GLU A CA 1
ATOM 666 C C . GLU A 1 80 ? 19.079 -11.760 -25.651 1.00 95.25 80 GLU A C 1
ATOM 668 O O . GLU A 1 80 ? 20.123 -11.441 -26.212 1.00 95.25 80 GLU A O 1
ATOM 673 N N . THR A 1 81 ? 17.890 -11.381 -26.128 1.00 96.31 81 THR A N 1
ATOM 674 C CA . THR A 1 81 ? 17.728 -10.614 -27.368 1.00 96.31 81 THR A CA 1
ATOM 675 C C . THR A 1 81 ? 18.367 -9.227 -27.297 1.00 96.31 81 THR A C 1
ATOM 677 O O . THR A 1 81 ? 19.037 -8.827 -28.246 1.00 96.31 81 THR A O 1
ATOM 680 N N . GLU A 1 82 ? 18.195 -8.489 -26.197 1.00 95.06 82 GLU A N 1
ATOM 681 C CA . GLU A 1 82 ? 18.833 -7.176 -26.008 1.00 95.06 82 GLU A CA 1
ATOM 682 C C . GLU A 1 82 ? 20.362 -7.308 -25.948 1.00 95.06 82 GLU A C 1
ATOM 684 O O . GLU A 1 82 ? 21.085 -6.496 -26.532 1.00 95.06 82 GLU A O 1
ATOM 689 N N . LEU A 1 83 ? 20.864 -8.368 -25.307 1.00 96.69 83 LEU A N 1
ATOM 690 C CA . LEU A 1 83 ? 22.292 -8.670 -25.260 1.00 96.69 83 LEU A CA 1
ATOM 691 C C . LEU A 1 83 ? 22.846 -8.999 -26.656 1.00 96.69 83 LEU A C 1
ATOM 693 O O . LEU A 1 83 ? 23.874 -8.451 -27.053 1.00 96.69 83 LEU A O 1
ATOM 697 N N . LEU A 1 84 ? 22.146 -9.839 -27.422 1.00 97.50 84 LEU A N 1
ATOM 698 C CA . LEU A 1 84 ? 22.523 -10.204 -28.790 1.00 97.50 84 LEU A CA 1
ATOM 699 C C . LEU A 1 84 ? 22.481 -8.998 -29.737 1.00 97.50 84 LEU A C 1
ATOM 701 O O . LEU A 1 84 ? 23.386 -8.825 -30.551 1.00 97.50 84 LEU A O 1
ATOM 705 N N . GLN A 1 85 ? 21.472 -8.131 -29.622 1.00 97.44 85 GLN A N 1
ATOM 706 C CA . GLN A 1 85 ? 21.389 -6.895 -30.408 1.00 97.44 85 GLN A CA 1
ATOM 707 C C . GLN A 1 85 ? 22.565 -5.961 -30.116 1.00 97.44 85 GLN A C 1
ATOM 709 O O . GLN A 1 85 ? 23.155 -5.406 -31.045 1.00 97.44 85 GLN A O 1
ATOM 714 N N . LYS A 1 86 ? 22.947 -5.827 -28.841 1.00 96.50 86 LYS A N 1
ATOM 715 C CA . LYS A 1 86 ? 24.126 -5.056 -28.440 1.00 96.50 86 LYS A CA 1
ATOM 716 C C . LYS A 1 86 ? 25.409 -5.639 -29.039 1.00 96.50 86 LYS A C 1
ATOM 718 O O . LYS A 1 86 ? 26.173 -4.901 -29.656 1.00 96.50 86 LYS A O 1
ATOM 723 N N . GLN A 1 87 ? 25.613 -6.952 -28.930 1.00 97.19 87 GLN A N 1
ATOM 724 C CA . GLN A 1 87 ? 26.777 -7.631 -29.515 1.00 97.19 87 GLN A CA 1
ATOM 725 C C . GLN A 1 87 ? 26.833 -7.477 -31.040 1.00 97.19 87 GLN A C 1
ATOM 727 O O . GLN A 1 87 ? 27.909 -7.267 -31.609 1.00 97.19 87 GLN A O 1
ATOM 732 N N . LEU A 1 88 ? 25.680 -7.547 -31.713 1.00 98.00 88 LEU A N 1
ATOM 733 C CA . LEU A 1 88 ? 25.587 -7.347 -33.155 1.00 98.00 88 LEU A CA 1
ATOM 734 C C . LEU A 1 88 ? 25.998 -5.923 -33.539 1.00 98.00 88 LEU A C 1
ATOM 736 O O . LEU A 1 88 ? 26.781 -5.753 -34.472 1.00 98.00 88 LEU A O 1
ATOM 740 N N . LEU A 1 89 ? 25.515 -4.916 -32.807 1.00 97.75 89 LEU A N 1
ATOM 741 C CA . LEU A 1 89 ? 25.852 -3.515 -33.049 1.00 97.75 89 LEU A CA 1
ATOM 742 C C . LEU A 1 89 ? 27.347 -3.240 -32.832 1.00 97.75 89 LEU A C 1
ATOM 744 O O . LEU A 1 89 ? 27.985 -2.616 -33.679 1.00 97.75 89 LEU A O 1
ATOM 748 N N . GLU A 1 90 ? 27.922 -3.746 -31.739 1.00 97.25 90 GLU A N 1
ATOM 749 C CA . GLU A 1 90 ? 29.358 -3.633 -31.445 1.00 97.25 90 GLU A CA 1
ATOM 750 C C . GLU A 1 90 ? 30.208 -4.298 -32.540 1.00 97.25 90 GLU A C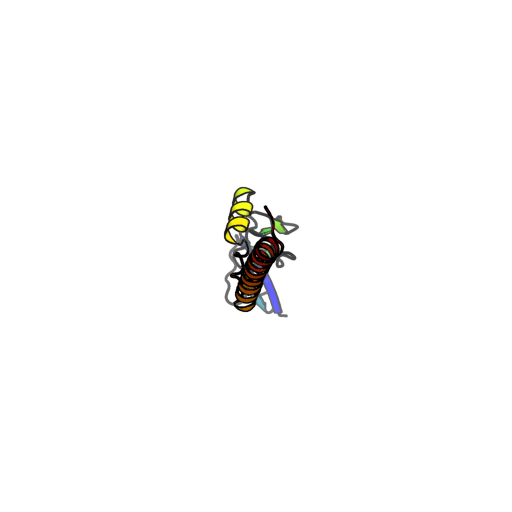 1
ATOM 752 O O . GLU A 1 90 ? 31.183 -3.718 -33.025 1.00 97.25 90 GLU A O 1
ATOM 757 N N . THR A 1 91 ? 29.793 -5.480 -33.005 1.00 97.75 91 THR A N 1
ATOM 758 C CA . THR A 1 91 ? 30.468 -6.195 -34.098 1.00 97.75 91 THR A CA 1
ATOM 759 C C . THR A 1 91 ? 30.378 -5.423 -35.414 1.00 97.75 91 THR A C 1
ATOM 761 O O . THR A 1 91 ? 31.374 -5.293 -36.127 1.00 97.75 91 THR A O 1
ATOM 764 N N . GLN A 1 92 ? 29.204 -4.880 -35.748 1.00 97.69 92 GLN A N 1
ATOM 765 C CA . GLN A 1 92 ? 29.013 -4.074 -36.955 1.00 97.69 92 GLN A CA 1
ATOM 766 C C . GLN A 1 92 ? 29.874 -2.807 -36.936 1.00 97.69 92 GLN A C 1
ATOM 768 O O . GLN A 1 92 ? 30.494 -2.487 -37.952 1.00 97.69 92 GLN A O 1
ATOM 773 N N . ALA A 1 93 ? 29.962 -2.124 -35.790 1.00 97.50 93 ALA A N 1
ATOM 774 C CA . ALA A 1 93 ? 30.816 -0.952 -35.619 1.00 97.50 93 ALA A CA 1
ATOM 775 C C . ALA A 1 93 ? 32.298 -1.292 -35.843 1.00 97.50 93 ALA A C 1
ATOM 777 O O . ALA A 1 93 ? 32.976 -0.611 -36.614 1.00 97.50 93 ALA A O 1
ATOM 778 N N . LEU A 1 94 ? 32.780 -2.394 -35.257 1.00 97.50 94 LEU A N 1
ATOM 779 C CA . LEU A 1 94 ? 34.155 -2.860 -35.448 1.00 97.50 94 LEU A CA 1
ATOM 780 C C . LEU A 1 94 ? 34.445 -3.206 -36.916 1.00 97.50 94 LEU A C 1
ATOM 782 O O . LEU A 1 94 ? 35.473 -2.811 -37.466 1.00 97.50 94 LEU A O 1
ATOM 786 N N . VAL A 1 95 ? 33.532 -3.921 -37.580 1.00 97.38 95 VAL A N 1
ATOM 787 C CA . VAL A 1 95 ? 33.675 -4.265 -39.004 1.00 97.38 95 VAL A CA 1
ATOM 788 C C . VAL A 1 95 ? 33.706 -3.008 -39.874 1.00 97.38 95 VAL A C 1
ATOM 790 O O . VAL A 1 95 ? 34.509 -2.939 -40.807 1.00 97.38 95 VAL A O 1
ATOM 793 N N . ALA A 1 96 ? 32.870 -2.010 -39.583 1.00 96.62 96 ALA A N 1
ATOM 794 C CA . ALA A 1 96 ? 32.869 -0.741 -40.304 1.00 96.62 96 ALA A CA 1
ATOM 795 C C . ALA A 1 96 ? 34.199 0.012 -40.132 1.00 96.62 96 ALA A C 1
ATOM 797 O O . ALA A 1 96 ? 34.770 0.473 -41.122 1.00 96.62 96 ALA A O 1
ATOM 798 N N . GLU A 1 97 ? 34.733 0.073 -38.909 1.00 96.44 97 GLU A N 1
ATOM 799 C CA . GLU A 1 97 ? 36.030 0.697 -38.626 1.00 96.44 97 GLU A CA 1
ATOM 800 C C . GLU A 1 97 ? 37.173 -0.005 -39.375 1.00 96.44 97 GLU A C 1
ATOM 802 O O . GLU A 1 97 ? 38.013 0.647 -40.001 1.00 96.44 97 GLU A O 1
ATOM 807 N N . LEU A 1 98 ? 37.193 -1.341 -39.360 1.00 96.00 98 LEU A N 1
ATOM 808 C CA . LEU A 1 98 ? 38.199 -2.125 -40.076 1.00 96.00 98 LEU A CA 1
ATOM 809 C C . LEU A 1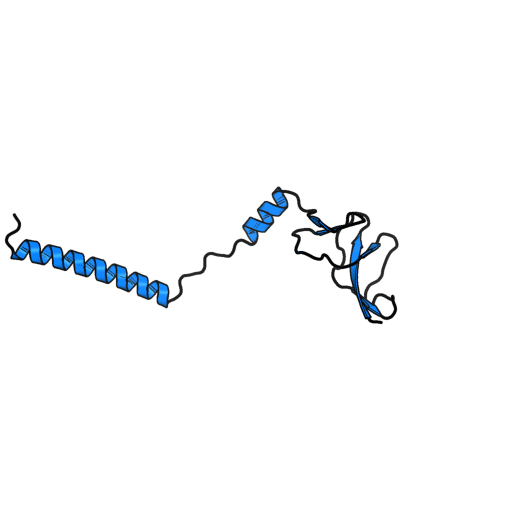 98 ? 38.114 -1.903 -41.586 1.00 96.00 98 LEU A C 1
ATOM 811 O O . LEU A 1 98 ? 39.139 -1.670 -42.223 1.00 96.00 98 LEU A O 1
ATOM 815 N N . ARG A 1 99 ? 36.903 -1.909 -42.158 1.00 93.94 99 ARG A N 1
ATOM 816 C CA . ARG A 1 99 ? 36.696 -1.616 -43.584 1.00 93.94 99 ARG A CA 1
ATOM 817 C C . ARG A 1 99 ? 37.190 -0.224 -43.950 1.00 93.94 99 ARG A C 1
ATOM 819 O O . ARG A 1 99 ? 37.889 -0.082 -44.947 1.00 93.94 99 ARG A O 1
ATOM 826 N N . TYR A 1 100 ? 36.874 0.780 -43.136 1.00 93.69 100 TYR A N 1
ATOM 827 C CA . TYR A 1 100 ? 37.350 2.142 -43.351 1.00 93.69 100 TYR A CA 1
ATOM 828 C C . TYR A 1 100 ? 38.885 2.211 -43.361 1.00 93.69 100 TYR A C 1
ATOM 830 O O . TYR A 1 100 ? 39.473 2.768 -44.288 1.00 93.69 100 TYR A O 1
ATOM 838 N N . LYS A 1 101 ? 39.551 1.568 -42.391 1.00 91.50 101 LYS A N 1
ATOM 839 C CA . LYS A 1 101 ? 41.021 1.484 -42.346 1.00 91.50 101 LYS A CA 1
ATOM 840 C C . LYS A 1 101 ? 41.612 0.776 -43.566 1.00 91.50 101 LYS A C 1
ATOM 842 O O . LYS A 1 101 ? 42.644 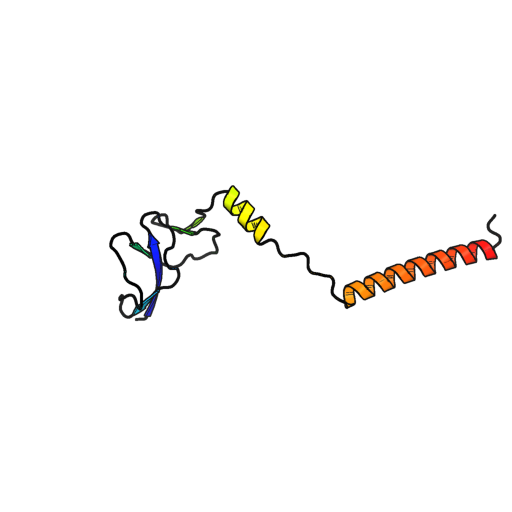1.217 -44.065 1.00 91.50 101 LYS A O 1
ATOM 847 N N . THR A 1 102 ? 40.992 -0.301 -44.044 1.00 91.62 102 THR A N 1
ATOM 848 C CA . THR A 1 102 ? 41.455 -1.013 -45.245 1.00 91.62 102 THR A CA 1
ATOM 849 C C . THR A 1 102 ? 41.348 -0.131 -46.485 1.00 91.62 102 THR A C 1
ATOM 851 O O . THR A 1 102 ? 42.330 0.015 -47.203 1.00 91.62 102 THR A O 1
ATOM 854 N N . ILE A 1 103 ? 40.209 0.538 -46.681 1.00 90.38 103 ILE A N 1
ATOM 855 C CA . ILE A 1 103 ? 39.985 1.438 -47.822 1.00 90.38 103 ILE A CA 1
ATOM 856 C C . ILE A 1 103 ? 40.991 2.598 -47.819 1.00 90.38 103 ILE A C 1
ATOM 858 O O . ILE A 1 103 ? 41.526 2.951 -48.868 1.00 90.38 103 ILE A O 1
ATOM 862 N N . LEU A 1 104 ? 41.288 3.180 -46.651 1.00 85.69 104 LEU A N 1
ATOM 863 C CA . LEU A 1 104 ? 42.314 4.222 -46.537 1.00 85.69 104 LEU A CA 1
ATOM 864 C C . LEU A 1 104 ? 43.708 3.721 -46.938 1.00 85.69 104 LEU A C 1
ATOM 866 O O . LEU A 1 104 ? 44.434 4.438 -47.622 1.00 85.69 104 LEU A O 1
ATOM 870 N N . LYS A 1 105 ? 44.073 2.496 -46.542 1.00 82.12 105 LYS A N 1
ATOM 871 C CA . LYS A 1 105 ? 45.358 1.883 -46.911 1.00 82.12 105 LYS A CA 1
ATOM 872 C C . LYS A 1 105 ? 45.444 1.566 -48.405 1.00 82.12 105 LYS A C 1
ATOM 874 O O . LYS A 1 105 ? 46.486 1.789 -49.009 1.00 82.12 105 LYS A O 1
ATOM 879 N N . GLU A 1 106 ? 44.369 1.052 -48.999 1.00 79.25 106 GLU A N 1
ATOM 880 C CA . GLU A 1 106 ? 44.321 0.679 -50.420 1.00 79.25 106 GLU A CA 1
ATOM 881 C C . GLU A 1 106 ? 44.337 1.898 -51.349 1.00 79.25 106 GLU A C 1
ATOM 883 O O . GLU A 1 106 ? 44.973 1.864 -52.400 1.00 79.25 106 GLU A O 1
ATOM 888 N N . ASN A 1 107 ? 43.708 3.003 -50.941 1.00 78.50 107 ASN A N 1
ATOM 889 C CA . ASN A 1 107 ? 43.650 4.237 -51.727 1.00 78.50 107 ASN A CA 1
ATOM 890 C C . ASN A 1 107 ? 44.866 5.161 -51.527 1.00 78.50 107 ASN A C 1
ATOM 892 O O . ASN A 1 107 ? 44.814 6.330 -51.909 1.00 78.50 107 ASN A O 1
ATOM 896 N N . GLY A 1 108 ? 45.955 4.658 -50.937 1.00 60.47 108 GLY A N 1
ATOM 897 C CA . GLY A 1 108 ? 47.199 5.413 -50.774 1.00 60.47 108 GLY A CA 1
ATOM 898 C C . GLY A 1 108 ? 47.096 6.582 -49.793 1.00 60.47 108 GLY A C 1
ATOM 899 O O . GLY A 1 108 ? 47.761 7.598 -49.991 1.00 60.47 108 GLY A O 1
ATOM 900 N N . GLY A 1 109 ? 46.257 6.467 -48.756 1.00 61.34 109 GLY A N 1
ATOM 901 C CA . GLY A 1 109 ? 46.284 7.399 -47.632 1.00 61.34 109 GLY A CA 1
ATOM 902 C C . GLY A 1 109 ? 47.688 7.437 -47.021 1.00 61.34 109 GLY A C 1
ATOM 903 O O . GLY A 1 109 ? 48.239 6.377 -46.731 1.00 61.34 109 GLY A O 1
ATOM 904 N N . ILE A 1 110 ? 48.233 8.656 -46.914 1.00 53.62 110 ILE A N 1
ATOM 905 C CA . ILE A 1 110 ? 49.597 9.021 -46.473 1.00 53.62 110 ILE A CA 1
ATOM 906 C C . ILE A 1 110 ? 50.123 8.126 -45.345 1.00 53.62 110 ILE A C 1
ATOM 908 O O . ILE A 1 110 ? 49.392 7.963 -44.340 1.00 53.62 110 ILE A O 1
#